Protein AF-0000000072251348 (afdb_homodimer)

Foldseek 3Di:
DPPPPPQAAQEPDDDDPPDDLVVSLVSLLVSCVVVPDDPVSSVVLVVQLVPDDPVSVRVSNVVRYDD/DPPPPPQAAQEPDDDDPPDDLVVRLVSLLVSCVVVPDDPVSSVVLVVQLPPDDPVSVRVSNVVRYDD

Structure (mmCIF, N/CA/C/O backbone):
data_AF-0000000072251348-model_v1
#
loop_
_entity.id
_entity.type
_entity.pdbx_description
1 polymer 'Uncharacterized protein'
#
loop_
_atom_site.group_PDB
_atom_site.id
_atom_site.type_symbol
_atom_site.label_atom_id
_atom_site.label_alt_id
_atom_site.label_comp_id
_atom_site.label_asym_id
_atom_site.label_entity_id
_atom_site.label_seq_id
_atom_site.pdbx_PDB_ins_code
_atom_site.Cartn_x
_atom_site.Cartn_y
_atom_site.Cartn_z
_atom_site.occupancy
_atom_site.B_iso_or_equiv
_atom_site.auth_seq_id
_atom_site.auth_comp_id
_atom_site.auth_asym_id
_atom_site.auth_atom_id
_atom_site.pdbx_PDB_model_num
ATOM 1 N N . MET A 1 1 ? -4.32 34.594 13.523 1 38.53 1 MET A N 1
ATOM 2 C CA . MET A 1 1 ? -4.609 33.312 14.172 1 38.53 1 MET A CA 1
ATOM 3 C C . MET A 1 1 ? -4.258 32.125 13.266 1 38.53 1 MET A C 1
ATOM 5 O O . MET A 1 1 ? -4.766 32.031 12.148 1 38.53 1 MET A O 1
ATOM 9 N N . GLU A 1 2 ? -2.959 31.672 13.117 1 44.22 2 GLU A N 1
ATOM 10 C CA . GLU A 1 2 ? -2.512 30.609 12.227 1 44.22 2 GLU A CA 1
ATOM 11 C C . GLU A 1 2 ? -3.404 29.375 12.344 1 44.22 2 GLU A C 1
ATOM 13 O O . GLU A 1 2 ? -3.68 28.906 13.445 1 44.22 2 GLU A O 1
ATOM 18 N N . ILE A 1 3 ? -4.441 29.344 11.734 1 45.47 3 ILE A N 1
ATOM 19 C CA . ILE A 1 3 ? -5.359 28.219 11.859 1 45.47 3 ILE A CA 1
ATOM 20 C C . ILE A 1 3 ? -4.566 26.922 11.992 1 45.47 3 ILE A C 1
ATOM 22 O O . ILE A 1 3 ? -3.756 26.594 11.117 1 45.47 3 ILE A O 1
ATOM 26 N N . THR A 1 4 ? -4.145 26.578 13.125 1 51.34 4 THR A N 1
ATOM 27 C CA . THR A 1 4 ? -3.447 25.328 13.406 1 51.34 4 THR A CA 1
ATOM 28 C C . THR A 1 4 ? -3.955 24.219 12.508 1 51.34 4 THR A C 1
ATOM 30 O O . THR A 1 4 ? -5.156 23.938 12.461 1 51.34 4 THR A O 1
ATOM 33 N N . LYS A 1 5 ? -3.688 24.438 11.211 1 55.19 5 LYS A N 1
ATOM 34 C CA . LYS A 1 5 ? -4.113 23.453 10.211 1 55.19 5 LYS A CA 1
ATOM 35 C C . LYS A 1 5 ? -4.105 22.047 10.781 1 55.19 5 LYS A C 1
ATOM 37 O O . LYS A 1 5 ? -3.102 21.594 11.344 1 55.19 5 LYS A O 1
ATOM 42 N N . PHE A 1 6 ? -5.195 21.688 11.461 1 65.69 6 PHE A N 1
ATOM 43 C CA . PHE A 1 6 ? -5.328 20.344 12.008 1 65.69 6 PHE A CA 1
ATOM 44 C C . PHE A 1 6 ? -4.852 19.297 11.008 1 65.69 6 PHE A C 1
ATOM 46 O O . PHE A 1 6 ? -5.324 19.266 9.867 1 65.69 6 PHE A O 1
ATOM 53 N N . GLU A 1 7 ? -3.699 18.891 11.281 1 80 7 GLU A N 1
ATOM 54 C CA . GLU A 1 7 ? -3.164 17.844 10.414 1 80 7 GLU A CA 1
ATOM 55 C C . GLU A 1 7 ? -4.066 16.609 10.422 1 80 7 GLU A C 1
ATOM 57 O O . GLU A 1 7 ? -4.52 16.172 11.477 1 80 7 GLU A O 1
ATOM 62 N N . LYS A 1 8 ? -4.617 16.359 9.32 1 91.5 8 LYS A N 1
ATOM 63 C CA . LYS A 1 8 ? -5.41 15.148 9.156 1 91.5 8 LYS A CA 1
ATOM 64 C C . LYS A 1 8 ? -4.633 13.914 9.609 1 91.5 8 LYS A C 1
ATOM 66 O O . LYS A 1 8 ? -3.443 13.789 9.32 1 91.5 8 LYS A O 1
ATOM 71 N N . LYS A 1 9 ? -5.324 13.133 10.508 1 96.06 9 LYS A N 1
ATOM 72 C CA . LYS A 1 9 ? -4.66 11.93 11.016 1 96.06 9 LYS A CA 1
ATOM 73 C C . LYS A 1 9 ? -5.449 10.672 10.648 1 96.06 9 LYS A C 1
ATOM 75 O O . LYS A 1 9 ? -6.68 10.695 10.617 1 96.06 9 LYS A O 1
ATOM 80 N N . LEU A 1 10 ? -4.719 9.719 10.375 1 96.75 10 LEU A N 1
ATOM 81 C CA . LEU A 1 10 ? -5.297 8.398 10.141 1 96.75 10 LEU A CA 1
ATOM 82 C C . LEU A 1 10 ? -5.684 7.738 11.461 1 96.75 10 LEU A C 1
ATOM 84 O O . LEU A 1 10 ? -4.875 7.68 12.391 1 96.75 10 LEU A O 1
ATOM 88 N N . ILE A 1 11 ? -6.855 7.188 11.461 1 96.19 11 ILE A N 1
ATOM 89 C CA . ILE A 1 11 ? -7.355 6.617 12.703 1 96.19 11 ILE A CA 1
ATOM 90 C C . ILE A 1 11 ? -7.145 5.105 12.703 1 96.19 11 ILE A C 1
ATOM 92 O O . ILE A 1 11 ? -7.387 4.441 11.695 1 96.19 11 ILE A O 1
ATOM 96 N N . ASN A 1 12 ? -6.738 4.539 13.852 1 95.44 12 ASN A N 1
ATOM 97 C CA . ASN A 1 12 ? -6.633 3.109 14.117 1 95.44 12 ASN A CA 1
ATOM 98 C C . ASN A 1 12 ? -5.746 2.414 13.086 1 95.44 12 ASN A C 1
ATOM 100 O O . ASN A 1 12 ? -6.117 1.377 12.539 1 95.44 12 ASN A O 1
ATOM 104 N N . HIS A 1 13 ? -4.613 3.051 12.859 1 96.25 13 HIS A N 1
ATOM 105 C CA . HIS A 1 13 ? -3.637 2.492 11.93 1 96.25 13 HIS A CA 1
ATOM 106 C C . HIS A 1 13 ? -2.273 2.336 12.594 1 96.25 13 HIS A C 1
ATOM 108 O O . HIS A 1 13 ? -1.465 3.266 12.586 1 96.25 13 HIS A O 1
ATOM 114 N N . PRO A 1 14 ? -1.944 1.174 13.055 1 94.62 14 PRO A N 1
ATOM 115 C CA . PRO A 1 14 ? -0.639 0.984 13.695 1 94.62 14 PRO A CA 1
ATOM 116 C C . PRO A 1 14 ? 0.515 1.01 12.695 1 94.62 14 PRO A C 1
ATOM 118 O O . PRO A 1 14 ? 0.375 0.521 11.57 1 94.62 14 PRO A O 1
ATOM 121 N N . VAL A 1 15 ? 1.557 1.567 13.125 1 96.81 15 VAL A N 1
ATOM 122 C CA . VAL A 1 15 ? 2.812 1.562 12.383 1 96.81 15 VAL A CA 1
ATOM 123 C C . VAL A 1 15 ? 3.852 0.728 13.125 1 96.81 15 VAL A C 1
ATOM 125 O O . VAL A 1 15 ? 4.371 1.15 14.164 1 96.81 15 VAL A O 1
ATOM 128 N N . HIS A 1 16 ? 4.16 -0.333 12.547 1 94.81 16 HIS A N 1
ATOM 129 C CA . HIS A 1 16 ? 5.059 -1.254 13.234 1 94.81 16 HIS A CA 1
ATOM 130 C C . HIS A 1 16 ? 6.496 -1.077 12.758 1 94.81 16 HIS A C 1
ATOM 132 O O . HIS A 1 16 ? 6.777 -1.184 11.562 1 94.81 16 HIS A O 1
ATOM 138 N N . PHE A 1 17 ? 7.352 -0.96 13.781 1 94.88 17 PHE A N 1
ATOM 139 C CA . PHE A 1 17 ? 8.781 -0.899 13.492 1 94.88 17 PHE A CA 1
ATOM 140 C C . PHE A 1 17 ? 9.281 -2.24 12.977 1 94.88 17 PHE A C 1
ATOM 142 O O . PHE A 1 17 ? 8.883 -3.295 13.469 1 94.88 17 PHE A O 1
ATOM 149 N N . GLY A 1 18 ? 10.203 -2.182 11.945 1 95.06 18 GLY A N 1
ATOM 150 C CA . GLY A 1 18 ? 10.797 -3.402 11.422 1 95.06 18 GLY A CA 1
ATOM 151 C C . GLY A 1 18 ? 10.094 -3.92 10.18 1 95.06 18 GLY A C 1
ATOM 152 O O . GLY A 1 18 ? 10.594 -4.836 9.516 1 95.06 18 GLY A O 1
ATOM 153 N N . GLU A 1 19 ? 8.953 -3.381 9.961 1 94.94 19 GLU A N 1
ATOM 154 C CA . GLU A 1 19 ? 8.227 -3.777 8.758 1 94.94 19 GLU A CA 1
ATOM 155 C C . GLU A 1 19 ? 8.867 -3.188 7.504 1 94.94 19 GLU A C 1
ATOM 157 O O . GLU A 1 19 ? 9.492 -2.127 7.559 1 94.94 19 GLU A O 1
ATOM 162 N N . ASN A 1 20 ? 8.695 -3.893 6.3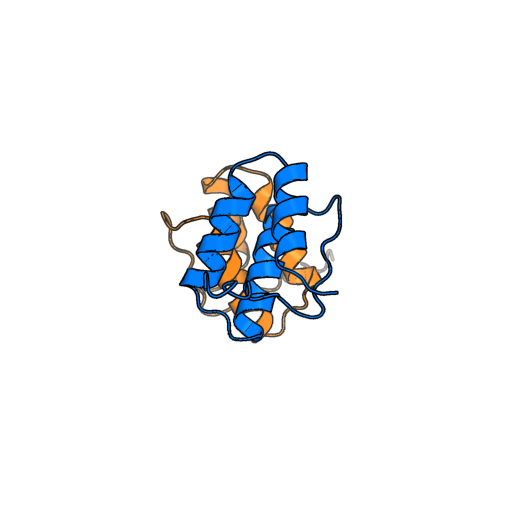79 1 95.19 20 ASN A N 1
ATOM 163 C CA . ASN A 1 20 ? 9.188 -3.428 5.086 1 95.19 20 ASN A CA 1
ATOM 164 C C . ASN A 1 20 ? 8.633 -2.049 4.738 1 95.19 20 ASN A C 1
ATOM 166 O O . ASN A 1 20 ? 7.43 -1.822 4.824 1 95.19 20 ASN A O 1
ATOM 170 N N . PRO A 1 21 ? 9.516 -1.138 4.305 1 95.75 21 PRO A N 1
ATOM 171 C CA . PRO A 1 21 ? 9.07 0.234 4.051 1 95.75 21 PRO A CA 1
ATOM 172 C C . PRO A 1 21 ? 7.93 0.304 3.037 1 95.75 21 PRO A C 1
ATOM 174 O O . PRO A 1 21 ? 6.984 1.072 3.221 1 95.75 21 PRO A O 1
ATOM 177 N N . LEU A 1 22 ? 7.992 -0.481 2.02 1 95.75 22 LEU A N 1
ATOM 178 C CA . LEU A 1 22 ? 6.961 -0.403 0.991 1 95.75 22 LEU A CA 1
ATOM 179 C C . LEU A 1 22 ? 5.641 -0.961 1.505 1 95.75 22 LEU A C 1
ATOM 181 O O . LEU A 1 22 ? 4.57 -0.497 1.105 1 95.75 22 LEU A O 1
ATOM 185 N N . VAL A 1 23 ? 5.758 -1.882 2.357 1 96.25 23 VAL A N 1
ATOM 186 C CA . VAL A 1 23 ? 4.551 -2.402 2.99 1 96.25 23 VAL A CA 1
ATOM 187 C C . VAL A 1 23 ? 3.945 -1.34 3.904 1 96.25 23 VAL A C 1
ATOM 189 O O . VAL A 1 23 ? 2.732 -1.112 3.883 1 96.25 23 VAL A O 1
ATOM 192 N N . LEU A 1 24 ? 4.789 -0.71 4.656 1 97.38 24 LEU A N 1
ATOM 193 C CA . LEU A 1 24 ? 4.324 0.37 5.52 1 97.38 24 LEU A CA 1
ATOM 194 C C . LEU A 1 24 ? 3.617 1.449 4.711 1 97.38 24 LEU A C 1
ATOM 196 O O . LEU A 1 24 ? 2.516 1.875 5.062 1 97.38 24 LEU A O 1
ATOM 200 N N . LEU A 1 25 ? 4.195 1.825 3.619 1 97.44 25 LEU A N 1
ATOM 201 C CA . LEU A 1 25 ? 3.67 2.916 2.805 1 97.44 25 LEU A CA 1
ATOM 202 C C . LEU A 1 25 ? 2.379 2.502 2.107 1 97.44 25 LEU A C 1
ATOM 204 O O . LEU A 1 25 ? 1.42 3.275 2.059 1 97.44 25 LEU A O 1
ATOM 208 N N . THR A 1 26 ? 2.342 1.332 1.65 1 97 26 THR A N 1
ATOM 209 C CA . THR A 1 26 ? 1.153 0.832 0.971 1 97 26 THR A CA 1
ATOM 210 C C . THR A 1 26 ? -0.013 0.7 1.946 1 97 26 THR A C 1
ATOM 212 O O . THR A 1 26 ? -1.137 1.104 1.638 1 97 26 THR A O 1
ATOM 215 N N . ASN A 1 27 ? 0.282 0.127 3.09 1 96.12 27 ASN 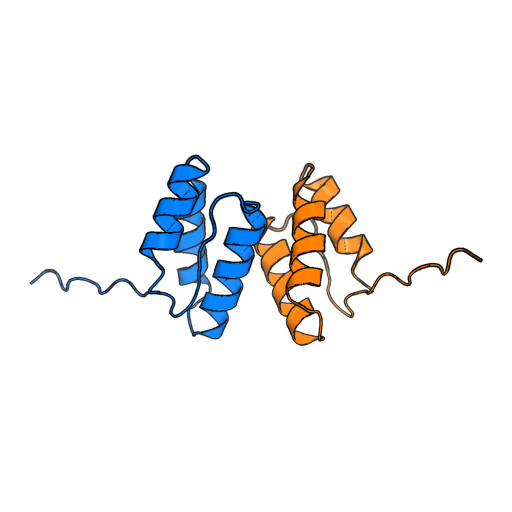A N 1
ATOM 216 C CA . ASN A 1 27 ? -0.773 -0.007 4.09 1 96.12 27 ASN A CA 1
ATOM 217 C C . ASN A 1 27 ? -1.303 1.354 4.531 1 96.12 27 ASN A C 1
ATOM 219 O O . ASN A 1 27 ? -2.512 1.534 4.684 1 96.12 27 ASN A O 1
ATOM 223 N N . PHE A 1 28 ? -0.394 2.268 4.719 1 97.5 28 PHE A N 1
ATOM 224 C CA . PHE A 1 28 ? -0.798 3.627 5.055 1 97.5 28 PHE A CA 1
ATOM 225 C C . PHE A 1 28 ? -1.705 4.203 3.977 1 97.5 28 PHE A C 1
ATOM 227 O O . PHE A 1 28 ? -2.777 4.734 4.277 1 97.5 28 PHE A O 1
ATOM 234 N N . SER A 1 29 ? -1.303 4.086 2.756 1 96.25 29 SER A N 1
ATOM 235 C CA . SER A 1 29 ? -2.043 4.621 1.617 1 96.25 29 SER A CA 1
ATOM 236 C C . SER A 1 29 ? -3.443 4.023 1.536 1 96.25 29 SER A C 1
ATOM 238 O O . SER A 1 29 ? -4.43 4.75 1.413 1 96.25 29 SER A O 1
ATOM 240 N N . ASN A 1 30 ? -3.535 2.734 1.649 1 94.81 30 ASN A N 1
ATOM 241 C CA . ASN A 1 30 ? -4.824 2.049 1.593 1 94.81 30 ASN A CA 1
ATOM 242 C C . ASN A 1 30 ? -5.758 2.521 2.701 1 94.81 30 ASN A C 1
ATOM 244 O O . ASN A 1 30 ? -6.926 2.826 2.447 1 94.81 30 ASN A O 1
ATOM 248 N N . SER A 1 31 ? -5.215 2.535 3.887 1 95.5 31 SER A N 1
ATOM 249 C CA . SER A 1 31 ? -6.016 2.951 5.031 1 95.5 31 SER A CA 1
ATOM 250 C C . SER A 1 31 ? -6.473 4.402 4.891 1 95.5 31 SER A C 1
ATOM 252 O O . SER A 1 31 ? -7.629 4.723 5.172 1 95.5 31 SER A O 1
ATOM 254 N N . ALA A 1 32 ? -5.562 5.246 4.438 1 96.56 32 ALA A N 1
ATOM 255 C CA . ALA A 1 32 ? -5.887 6.66 4.258 1 96.56 32 ALA A CA 1
ATOM 256 C C . ALA A 1 32 ? -6.98 6.844 3.209 1 96.56 32 ALA A C 1
ATOM 258 O O . ALA A 1 32 ? -7.949 7.574 3.436 1 96.56 32 ALA A O 1
ATOM 259 N N . LEU A 1 33 ? -6.859 6.105 2.143 1 93.12 33 LEU A N 1
ATOM 260 C CA . LEU A 1 33 ? -7.867 6.199 1.09 1 93.12 33 LEU A CA 1
ATOM 261 C C . LEU A 1 33 ? -9.219 5.695 1.583 1 93.12 33 LEU A C 1
ATOM 263 O O . LEU A 1 33 ? -10.25 6.301 1.301 1 93.12 33 LEU A O 1
ATOM 267 N N . LYS A 1 34 ? -9.188 4.707 2.326 1 93.38 34 LYS A N 1
ATOM 268 C CA . LYS A 1 34 ? -10.406 4.141 2.891 1 93.38 34 LYS A CA 1
ATOM 269 C C . LYS A 1 34 ? -11.078 5.121 3.852 1 93.38 34 LYS A C 1
ATOM 271 O O . LYS A 1 34 ? -12.297 5.125 3.998 1 93.38 34 LYS A O 1
ATOM 276 N N . GLN A 1 35 ? -10.32 5.902 4.465 1 96.31 35 GLN A N 1
ATOM 277 C CA . GLN A 1 35 ? -10.852 6.824 5.465 1 96.31 35 GLN A CA 1
ATOM 278 C C . GLN A 1 35 ? -11.125 8.195 4.859 1 96.31 35 GLN A C 1
ATOM 280 O O . GLN A 1 35 ? -11.305 9.18 5.586 1 96.31 35 GLN A O 1
ATOM 285 N N . GLY A 1 36 ? -10.938 8.312 3.551 1 95.44 36 GLY A N 1
ATOM 286 C CA . GLY A 1 36 ? -11.461 9.484 2.867 1 95.44 36 GLY A CA 1
ATOM 287 C C . GLY A 1 36 ? -10.375 10.492 2.504 1 95.44 36 GLY A C 1
ATOM 288 O O . GLY A 1 36 ? -10.68 11.594 2.041 1 95.44 36 GLY A O 1
ATOM 289 N N . TRP A 1 37 ? -9.133 10.133 2.684 1 95.56 37 TRP A N 1
ATOM 290 C CA . TRP A 1 37 ? -8.07 11.016 2.201 1 95.56 37 TRP A CA 1
ATOM 291 C C . TRP A 1 37 ? -8.055 11.062 0.678 1 95.56 37 TRP A C 1
ATOM 293 O O . TRP A 1 37 ? -8.375 10.07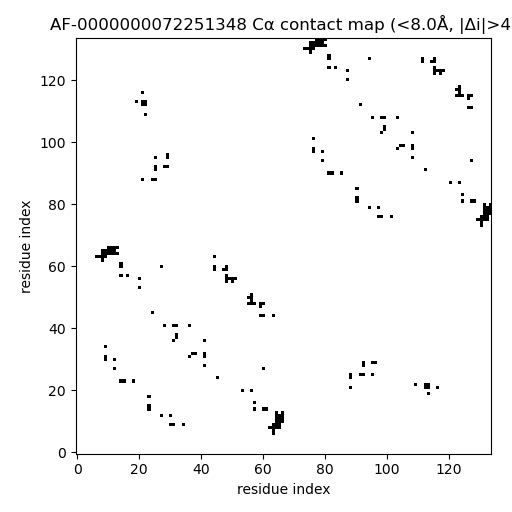8 0.013 1 95.56 37 TRP A O 1
ATOM 303 N N . THR A 1 38 ? -7.672 12.211 0.218 1 94.56 38 THR A N 1
ATOM 304 C CA . THR A 1 38 ? -7.469 12.305 -1.224 1 94.56 38 THR A CA 1
ATOM 305 C C . THR A 1 38 ? -6.113 11.727 -1.62 1 94.56 38 THR A C 1
ATOM 307 O O . THR A 1 38 ? -5.215 11.609 -0.785 1 94.56 38 THR A O 1
ATOM 310 N N . GLN A 1 39 ? -6.035 11.406 -2.887 1 92.75 39 GLN A N 1
ATOM 311 C CA . GLN A 1 39 ? -4.766 10.914 -3.412 1 92.75 39 GLN A CA 1
ATOM 312 C C . GLN A 1 39 ? -3.646 11.93 -3.18 1 92.75 39 GLN A C 1
ATOM 314 O O . GLN A 1 39 ? -2.521 11.547 -2.846 1 92.75 39 GLN A O 1
ATOM 319 N N . THR A 1 40 ? -3.9 13.156 -3.377 1 94.56 40 THR A N 1
ATOM 320 C CA . THR A 1 40 ? -2.906 14.203 -3.205 1 94.56 40 THR A CA 1
ATOM 321 C C . THR A 1 40 ? -2.424 14.266 -1.758 1 94.56 40 THR A C 1
ATOM 323 O O . THR A 1 40 ? -1.229 14.422 -1.503 1 94.56 40 THR A O 1
ATOM 326 N N . GLU A 1 41 ? -3.383 14.07 -0.849 1 95.44 41 GLU A N 1
ATOM 327 C CA . GLU A 1 41 ? -3.023 14.055 0.566 1 95.44 41 GLU A CA 1
ATOM 328 C C . GLU A 1 41 ? -2.105 12.883 0.888 1 95.44 41 GLU A C 1
ATOM 330 O O . GLU A 1 41 ? -1.084 13.047 1.558 1 95.44 41 GLU A O 1
ATOM 335 N N . VAL A 1 42 ? -2.461 11.773 0.416 1 96.25 42 VAL A N 1
ATOM 336 C CA . VAL A 1 42 ? -1.687 10.562 0.65 1 96.25 42 VAL A CA 1
ATOM 337 C C . VAL A 1 42 ? -0.285 10.719 0.067 1 96.25 42 VAL A C 1
ATOM 339 O O . VAL A 1 42 ? 0.71 10.453 0.744 1 96.25 42 VAL A O 1
ATOM 342 N N . GLU A 1 43 ? -0.189 11.211 -1.144 1 94.94 43 GLU A N 1
ATOM 343 C CA . GLU A 1 43 ? 1.094 11.367 -1.821 1 94.94 43 GLU A CA 1
ATOM 344 C C . GLU A 1 43 ? 1.989 12.359 -1.077 1 94.94 43 GLU A C 1
ATOM 346 O O . GLU A 1 43 ? 3.213 12.203 -1.061 1 94.94 43 GLU A O 1
ATOM 351 N N . SER A 1 44 ? 1.42 13.305 -0.519 1 95.75 44 SER A N 1
ATOM 352 C CA . SER A 1 44 ? 2.201 14.289 0.228 1 95.75 44 SER A CA 1
ATOM 353 C C . SER A 1 44 ? 2.879 13.656 1.437 1 95.75 44 SER A C 1
ATOM 355 O O . SER A 1 44 ? 4.059 13.906 1.696 1 95.75 44 SER A O 1
ATOM 357 N N . VAL A 1 45 ? 2.102 12.859 2.174 1 97 45 VAL A N 1
ATOM 358 C CA . VAL A 1 45 ? 2.672 12.195 3.344 1 97 45 VAL A CA 1
ATOM 359 C C . VAL A 1 45 ? 3.748 11.211 2.906 1 97 45 VAL A C 1
ATOM 361 O O . VAL A 1 45 ? 4.82 11.141 3.514 1 97 45 VAL A O 1
ATOM 364 N N . ILE A 1 46 ? 3.451 10.492 1.862 1 96.88 46 ILE A N 1
ATOM 365 C CA . ILE A 1 46 ? 4.383 9.492 1.355 1 96.88 46 ILE A CA 1
ATOM 366 C C . ILE A 1 46 ? 5.68 10.172 0.913 1 96.88 46 ILE A C 1
ATOM 368 O O . ILE A 1 46 ? 6.773 9.688 1.205 1 96.88 46 ILE A O 1
ATOM 372 N N . SER A 1 47 ? 5.57 11.234 0.243 1 96.19 47 SER A N 1
ATOM 373 C CA . SER A 1 47 ? 6.75 11.977 -0.194 1 96.19 47 SER A CA 1
ATOM 374 C C . SER A 1 47 ? 7.598 12.414 0.994 1 96.19 47 SER A C 1
ATOM 376 O O . SER A 1 47 ? 8.82 12.258 0.98 1 96.19 47 SER A O 1
ATOM 378 N N . LYS A 1 48 ? 7.031 12.922 1.974 1 96.31 48 LYS A N 1
ATOM 379 C CA . LYS A 1 48 ? 7.727 13.344 3.188 1 96.31 48 LYS A CA 1
ATOM 380 C C . LYS A 1 48 ? 8.398 12.156 3.877 1 96.31 48 LYS A C 1
ATOM 382 O O . LYS A 1 48 ? 9.555 12.242 4.289 1 96.31 48 LYS A O 1
ATOM 387 N N . ALA A 1 49 ? 7.648 11.062 3.998 1 97.38 49 ALA A N 1
ATOM 388 C CA . ALA A 1 49 ? 8.133 9.875 4.691 1 97.38 49 ALA A CA 1
ATOM 389 C C . ALA A 1 49 ? 9.32 9.258 3.957 1 97.38 49 ALA A C 1
ATOM 391 O O . ALA A 1 49 ? 10.148 8.57 4.566 1 97.38 49 ALA A O 1
ATOM 392 N N . SER A 1 50 ? 9.398 9.516 2.67 1 94.69 50 SER A N 1
ATOM 393 C CA . SER A 1 50 ? 10.391 8.859 1.828 1 94.69 50 SER A CA 1
ATOM 394 C C . SER A 1 50 ? 11.688 9.664 1.779 1 94.69 50 SER A C 1
ATOM 396 O O . SER A 1 50 ? 12.648 9.25 1.13 1 94.69 50 SER A O 1
ATOM 398 N N . GLN A 1 51 ? 11.875 10.82 2.359 1 94.38 51 GLN A N 1
ATOM 399 C CA . GLN A 1 51 ? 13.023 11.719 2.273 1 94.38 51 GLN A CA 1
ATOM 400 C C . GLN A 1 51 ? 14.117 11.297 3.252 1 94.38 51 GLN A C 1
ATOM 402 O O . GLN A 1 51 ? 15.25 11.773 3.16 1 94.38 51 GLN A O 1
ATOM 407 N N . GLY A 1 52 ? 13.992 10.375 4 1 94.38 52 GLY A N 1
ATOM 408 C CA . GLY A 1 52 ? 14.992 10.016 4.996 1 94.38 52 GLY A CA 1
ATOM 409 C C . GLY A 1 52 ? 15.195 8.516 5.125 1 94.38 52 GLY A C 1
ATOM 410 O O . GLY A 1 52 ? 15.031 7.777 4.152 1 94.38 52 GLY A O 1
ATOM 411 N N . ASP A 1 53 ? 15.82 8.211 6.289 1 96.5 53 ASP A N 1
ATOM 412 C CA . ASP A 1 53 ? 16.047 6.805 6.578 1 96.5 53 ASP A CA 1
ATOM 413 C C . ASP A 1 53 ? 14.812 6.156 7.188 1 96.5 53 ASP A C 1
ATOM 415 O O . ASP A 1 53 ? 13.75 6.77 7.246 1 96.5 53 ASP A O 1
ATOM 419 N N . TYR A 1 54 ? 14.984 4.887 7.531 1 96.69 54 TYR A N 1
ATOM 420 C CA . TYR A 1 54 ? 13.859 4.094 8.023 1 96.69 54 TYR A CA 1
ATOM 421 C C . TYR A 1 54 ? 13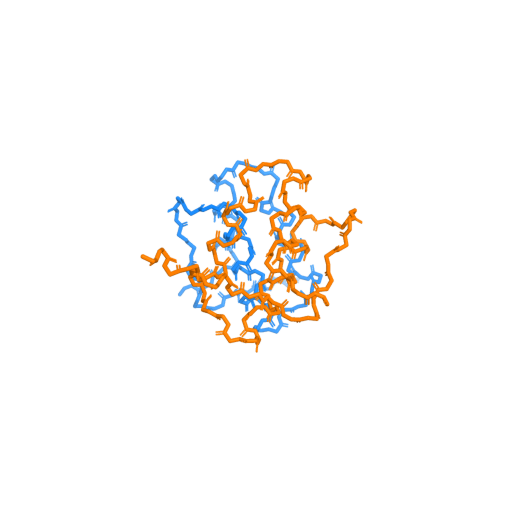.242 4.73 9.258 1 96.69 54 TYR A C 1
ATOM 423 O O . TYR A 1 54 ? 12.016 4.723 9.414 1 96.69 54 TYR A O 1
ATOM 431 N N . MET A 1 55 ? 14.125 5.301 10.141 1 97.06 55 MET A N 1
ATOM 432 C CA . MET A 1 55 ? 13.602 5.949 11.344 1 97.06 55 MET A CA 1
ATOM 433 C C . MET A 1 55 ? 12.781 7.188 10.984 1 97.06 55 MET A C 1
ATOM 435 O O . MET A 1 55 ? 11.742 7.445 11.594 1 97.06 55 MET A O 1
ATOM 439 N N . ALA A 1 56 ? 13.188 7.953 10.055 1 97.62 56 ALA A N 1
ATOM 440 C CA . ALA A 1 56 ? 12.438 9.109 9.578 1 97.62 56 ALA A CA 1
ATOM 441 C C . ALA A 1 56 ? 11.094 8.695 9 1 97.62 56 ALA A C 1
ATOM 443 O O . ALA A 1 56 ? 10.078 9.367 9.211 1 97.62 56 ALA A O 1
ATOM 444 N N . LEU A 1 57 ? 11.156 7.609 8.25 1 97.81 57 LEU A N 1
ATOM 445 C CA . LEU A 1 57 ? 9.93 7.043 7.711 1 97.81 57 LEU A CA 1
ATOM 446 C C . LEU A 1 57 ? 8.93 6.738 8.828 1 97.81 57 LEU A C 1
ATOM 448 O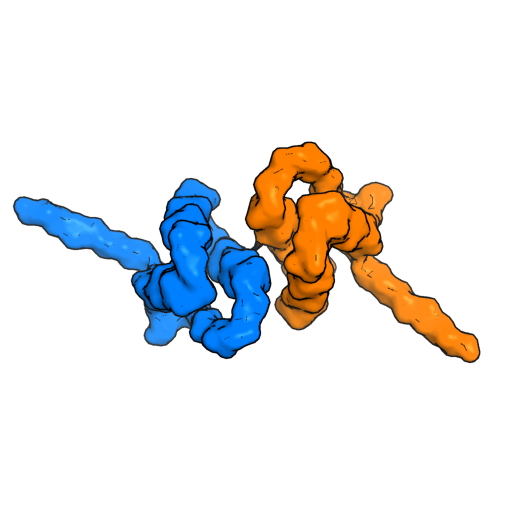 O . LEU A 1 57 ? 7.781 7.18 8.773 1 97.81 57 LEU A O 1
ATOM 452 N N . ILE A 1 58 ? 9.375 6.047 9.859 1 97.81 58 ILE A N 1
ATOM 453 C CA . ILE A 1 58 ? 8.539 5.652 10.984 1 97.81 58 ILE A CA 1
ATOM 454 C C . ILE A 1 58 ? 8 6.895 11.688 1 97.81 58 ILE A C 1
ATOM 456 O O . ILE A 1 58 ? 6.801 7.004 11.945 1 97.81 58 ILE A O 1
ATOM 460 N N . ARG A 1 59 ? 8.82 7.789 11.961 1 97.12 59 ARG A N 1
ATOM 461 C CA . ARG A 1 59 ? 8.422 9.008 12.664 1 97.12 59 ARG A CA 1
ATOM 462 C C . ARG A 1 59 ? 7.367 9.773 11.875 1 97.12 59 ARG A C 1
ATOM 464 O O . ARG A 1 59 ? 6.375 10.234 12.445 1 97.12 59 ARG A O 1
ATOM 471 N N . THR A 1 60 ? 7.586 9.906 10.594 1 97.44 60 THR A N 1
ATOM 472 C CA . THR A 1 60 ? 6.648 10.641 9.75 1 97.44 60 THR A CA 1
ATOM 473 C C . THR A 1 60 ? 5.285 9.953 9.734 1 97.44 60 THR A C 1
ATOM 475 O O . THR A 1 60 ? 4.258 10.594 9.969 1 97.44 60 THR A O 1
ATOM 478 N N . LEU A 1 61 ? 5.289 8.656 9.445 1 97.75 61 LEU A N 1
ATOM 479 C CA . LEU A 1 61 ? 4.012 7.953 9.383 1 97.75 61 LEU A CA 1
ATOM 480 C C . LEU A 1 61 ? 3.285 8.023 10.719 1 97.75 61 LEU A C 1
ATOM 482 O O . LEU A 1 61 ? 2.068 8.227 10.758 1 97.75 61 LEU A O 1
ATOM 486 N N . ARG A 1 62 ? 3.988 7.914 11.797 1 97 62 ARG A N 1
ATOM 487 C CA . ARG A 1 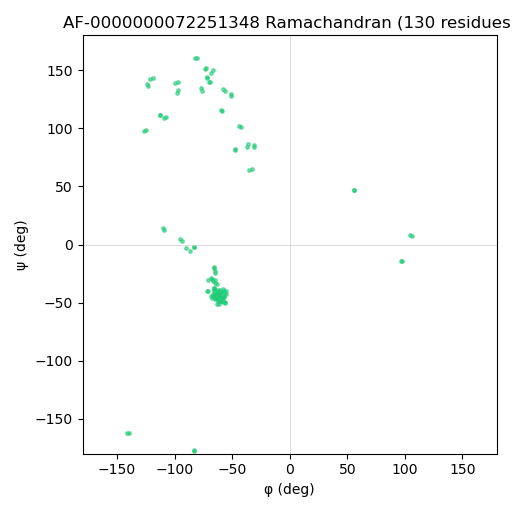62 ? 3.365 7.965 13.117 1 97 62 ARG A CA 1
ATOM 488 C C . ARG A 1 62 ? 2.82 9.359 13.406 1 97 62 ARG A C 1
ATOM 490 O O . ARG A 1 62 ? 1.807 9.508 14.094 1 97 62 ARG A O 1
ATOM 497 N N . ALA A 1 63 ? 3.426 10.359 12.844 1 96.31 63 ALA A N 1
ATOM 498 C CA . ALA A 1 63 ? 2.947 11.727 13.016 1 96.31 63 ALA A CA 1
ATOM 499 C C . ALA A 1 63 ? 1.583 11.914 12.359 1 96.31 63 ALA A C 1
ATOM 501 O O . ALA A 1 63 ? 0.828 12.82 12.734 1 96.31 63 ALA A O 1
ATOM 502 N N . TYR A 1 64 ? 1.26 11.023 11.445 1 97.38 64 TYR A N 1
ATOM 503 C CA . TYR A 1 64 ? 0.004 11.156 10.719 1 97.38 64 TYR A CA 1
ATOM 504 C C . TYR A 1 64 ? -0.984 10.07 11.125 1 97.38 64 TYR A C 1
ATOM 506 O O . TYR A 1 64 ? -1.959 9.812 10.414 1 97.38 64 TYR A O 1
ATOM 514 N N . THR A 1 65 ? -0.716 9.43 12.156 1 96.19 65 THR A N 1
ATOM 515 C CA . THR A 1 65 ? -1.628 8.398 12.633 1 96.19 65 THR A CA 1
ATOM 516 C C . THR A 1 65 ? -2.047 8.664 14.07 1 96.19 65 THR A C 1
ATOM 518 O O . THR A 1 65 ? -1.283 9.242 14.852 1 96.19 65 THR A O 1
ATOM 521 N N . PHE A 1 66 ? -3.322 8.438 14.289 1 85.69 66 PHE A N 1
ATOM 522 C CA . PHE A 1 66 ? -3.867 8.484 15.641 1 85.69 66 PHE A CA 1
ATOM 523 C C . PHE A 1 66 ? -4.238 7.086 16.125 1 85.69 66 PHE A C 1
ATOM 525 O O . PHE A 1 66 ? -5.066 6.41 15.508 1 85.69 66 PHE A O 1
ATOM 532 N N . LEU A 1 67 ? -3.492 6.605 17.016 1 76.62 67 LEU A N 1
ATOM 533 C CA . LEU A 1 67 ? -3.824 5.305 17.578 1 76.62 67 LEU A CA 1
ATOM 534 C C . LEU A 1 67 ? -4.836 5.441 18.703 1 76.62 67 LEU A C 1
ATOM 536 O O . LEU A 1 67 ? -4.848 6.449 19.422 1 76.62 67 LEU A O 1
ATOM 540 N N . MET B 1 1 ? 2.881 -35.406 -5.867 1 36.44 1 MET B N 1
ATOM 541 C CA . MET B 1 1 ? 2.178 -34.469 -6.746 1 36.44 1 MET B CA 1
ATOM 542 C C . MET B 1 1 ? 2.223 -33.062 -6.184 1 36.44 1 MET B C 1
ATOM 544 O O . MET B 1 1 ? 1.767 -32.812 -5.066 1 36.44 1 MET B O 1
ATOM 548 N N . GLU B 1 2 ? 3.359 -32.25 -6.262 1 43.94 2 GLU B N 1
ATOM 549 C CA . GLU B 1 2 ? 3.539 -30.922 -5.688 1 43.94 2 GLU B CA 1
ATOM 550 C C . GLU B 1 2 ? 2.344 -30.031 -5.992 1 43.94 2 GLU B C 1
ATOM 552 O O . GLU B 1 2 ? 1.909 -29.922 -7.141 1 43.94 2 GLU B O 1
ATOM 557 N N . ILE B 1 3 ? 1.353 -30.109 -5.316 1 44.59 3 ILE B N 1
ATOM 558 C CA . ILE B 1 3 ? 0.138 -29.359 -5.602 1 44.59 3 ILE B CA 1
ATOM 559 C C . ILE B 1 3 ? 0.504 -27.969 -6.137 1 44.59 3 ILE B C 1
ATOM 561 O O . ILE B 1 3 ? 1.215 -27.219 -5.473 1 44.59 3 ILE B O 1
ATOM 565 N N . THR B 1 4 ? 0.721 -27.828 -7.387 1 51.25 4 THR B N 1
ATOM 566 C CA . THR B 1 4 ? 1.01 -26.562 -8.062 1 51.25 4 THR B CA 1
ATOM 567 C C . THR B 1 4 ? 0.233 -25.422 -7.418 1 51.25 4 THR B C 1
ATOM 569 O O . THR B 1 4 ? -0.996 -25.469 -7.34 1 51.25 4 THR B O 1
ATOM 572 N N . LYS B 1 5 ? 0.583 -25.203 -6.168 1 55.09 5 LYS B N 1
ATOM 573 C CA . LYS B 1 5 ? -0.074 -24.125 -5.422 1 55.09 5 LYS B CA 1
ATOM 574 C C . LYS B 1 5 ? -0.468 -22.984 -6.344 1 55.09 5 LYS B C 1
ATOM 576 O O . LYS B 1 5 ? 0.364 -22.469 -7.094 1 55.09 5 LYS B O 1
ATOM 581 N N . PHE B 1 6 ? -1.66 -23.109 -6.953 1 65.62 6 PHE B N 1
ATOM 582 C CA . PHE B 1 6 ? -2.174 -22.062 -7.84 1 65.62 6 PHE B CA 1
ATOM 583 C C . PHE B 1 6 ? -1.97 -20.688 -7.23 1 65.62 6 PHE B C 1
ATOM 585 O O . PHE B 1 6 ? -2.406 -20.422 -6.105 1 65.62 6 PHE B O 1
ATOM 592 N N . GLU B 1 7 ? -1.004 -20.078 -7.723 1 79.69 7 GLU B N 1
ATOM 593 C CA . GLU B 1 7 ? -0.759 -18.719 -7.27 1 79.69 7 GLU B CA 1
ATOM 594 C C . GLU B 1 7 ? -1.96 -17.828 -7.551 1 79.69 7 GLU B C 1
ATOM 596 O O . GLU B 1 7 ? -2.533 -17.875 -8.641 1 79.69 7 GLU B O 1
ATOM 601 N N . LYS B 1 8 ? -2.543 -17.359 -6.559 1 92.06 8 LYS B N 1
ATOM 602 C CA . LYS B 1 8 ? -3.623 -16.391 -6.68 1 92.06 8 LYS B CA 1
ATOM 603 C C . LYS B 1 8 ? -3.211 -15.219 -7.57 1 92.06 8 LYS B C 1
ATOM 605 O O . LYS B 1 8 ? -2.092 -14.719 -7.461 1 92.06 8 LYS B O 1
ATOM 610 N N . LYS B 1 9 ? -4.141 -14.93 -8.57 1 96.12 9 LYS B N 1
ATOM 611 C CA . LYS B 1 9 ? -3.824 -13.836 -9.484 1 96.12 9 LYS B CA 1
ATOM 612 C C . LYS B 1 9 ? -4.902 -12.758 -9.445 1 96.12 9 LYS B C 1
ATOM 614 O O . LYS B 1 9 ? -6.09 -13.062 -9.297 1 96.12 9 LYS B O 1
ATOM 619 N N . LEU B 1 10 ? -4.434 -11.641 -9.531 1 96.94 10 LEU B N 1
ATOM 620 C CA . LEU B 1 10 ? -5.324 -10.5 -9.664 1 96.94 10 LEU B CA 1
ATOM 621 C C . LEU B 1 10 ? -5.879 -10.398 -11.086 1 96.94 10 LEU B C 1
ATOM 623 O O . LEU B 1 10 ? -5.121 -10.445 -12.055 1 96.94 10 LEU B O 1
ATOM 627 N N . ILE B 1 11 ? -7.156 -10.219 -11.148 1 96.31 11 ILE B N 1
ATOM 628 C CA . ILE B 1 11 ? -7.801 -10.227 -12.453 1 96.31 11 ILE B CA 1
ATOM 629 C C . ILE B 1 11 ? -7.98 -8.797 -12.953 1 96.31 11 ILE B C 1
ATOM 631 O O . ILE B 1 11 ? -8.367 -7.91 -12.188 1 96.31 11 ILE B O 1
ATOM 635 N N . ASN B 1 12 ? -7.758 -8.562 -14.234 1 95.94 12 ASN B N 1
ATOM 636 C CA . ASN B 1 12 ? -8.023 -7.312 -14.938 1 95.94 12 ASN B CA 1
ATOM 637 C C . ASN B 1 12 ? -7.324 -6.129 -14.273 1 95.94 12 ASN B C 1
ATOM 639 O O . ASN B 1 12 ? -7.938 -5.086 -14.047 1 95.94 12 ASN B O 1
ATOM 643 N N . HIS B 1 13 ? -6.082 -6.348 -13.977 1 96.69 13 HIS B N 1
ATOM 644 C CA . HIS B 1 13 ? -5.266 -5.305 -13.367 1 96.69 13 HIS B CA 1
ATOM 645 C C . HIS B 1 13 ? -3.982 -5.078 -14.156 1 96.69 13 HIS B 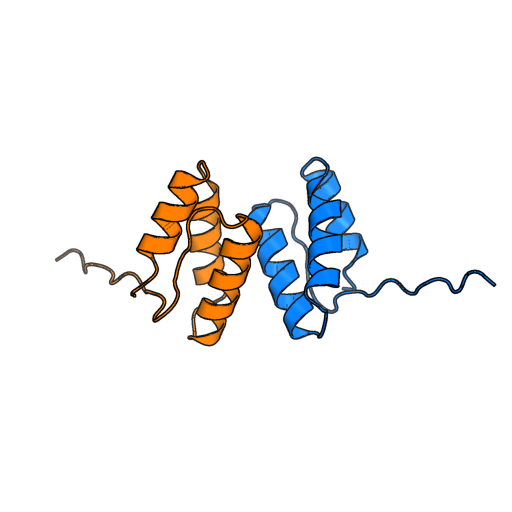C 1
ATOM 647 O O . HIS B 1 13 ? -2.971 -5.738 -13.906 1 96.69 13 HIS B O 1
ATOM 653 N N . PRO B 1 14 ? -3.949 -4.109 -14.992 1 95.25 14 PRO B N 1
ATOM 654 C CA . PRO B 1 14 ? -2.734 -3.869 -15.773 1 95.25 14 PRO B CA 1
ATOM 655 C C . PRO B 1 14 ? -1.596 -3.293 -14.93 1 95.25 14 PRO B C 1
ATOM 657 O O . PRO B 1 14 ? -1.838 -2.492 -14.023 1 95.25 14 PRO B O 1
ATOM 660 N N . VAL B 1 15 ? -0.453 -3.707 -15.266 1 97 15 VAL B N 1
ATOM 661 C CA . VAL B 1 15 ? 0.772 -3.168 -14.688 1 97 15 VAL B CA 1
ATOM 662 C C . VAL B 1 15 ? 1.562 -2.416 -15.758 1 97 15 VAL B C 1
ATOM 664 O O . VAL B 1 15 ? 2.158 -3.031 -16.641 1 97 15 VAL B O 1
ATOM 667 N N . HIS B 1 16 ? 1.599 -1.173 -15.57 1 95.81 16 HIS B N 1
ATOM 668 C CA . HIS B 1 16 ? 2.238 -0.354 -16.594 1 95.81 16 HIS B CA 1
ATOM 669 C C . HIS B 1 16 ? 3.684 -0.041 -16.219 1 95.81 16 HIS B C 1
ATOM 671 O O . HIS B 1 16 ? 3.951 0.516 -15.156 1 95.81 16 HIS B O 1
ATOM 677 N N . PHE B 1 17 ? 4.52 -0.26 -17.25 1 95.12 17 PHE B N 1
ATOM 678 C CA . PHE B 1 17 ? 5.922 0.106 -17.109 1 95.12 17 PHE B CA 1
ATOM 679 C C . PHE B 1 17 ? 6.086 1.62 -17.078 1 95.12 17 PHE B C 1
ATOM 681 O O . PHE B 1 17 ? 5.426 2.332 -17.844 1 95.12 17 PHE B O 1
ATOM 688 N N . GLY B 1 18 ? 6.984 2.107 -16.203 1 96 18 GLY B N 1
ATOM 689 C CA . GLY B 1 18 ? 7.262 3.533 -16.156 1 96 18 GLY B CA 1
ATOM 690 C C . GLY B 1 18 ? 6.488 4.258 -15.062 1 96 18 GLY B C 1
ATOM 691 O O . GLY B 1 18 ? 6.762 5.422 -14.766 1 96 18 GLY B O 1
ATOM 692 N N . GLU B 1 19 ? 5.531 3.6 -14.547 1 95.12 19 GLU B N 1
ATOM 693 C CA . GLU B 1 19 ? 4.762 4.188 -13.453 1 95.12 19 GLU B CA 1
ATOM 694 C C . GLU B 1 19 ? 5.559 4.188 -12.148 1 95.12 19 GLU B C 1
ATOM 696 O O . GLU B 1 19 ? 6.418 3.33 -11.945 1 95.12 19 GLU B O 1
ATOM 701 N N . ASN B 1 20 ? 5.293 5.117 -11.305 1 93.44 20 ASN B N 1
ATOM 702 C CA . ASN B 1 20 ? 5.934 5.211 -9.992 1 93.44 20 ASN B CA 1
ATOM 703 C C . ASN B 1 20 ? 5.715 3.943 -9.172 1 93.44 20 ASN B C 1
ATOM 705 O O . ASN B 1 20 ? 4.586 3.453 -9.062 1 93.44 20 ASN B O 1
ATOM 709 N N . PRO B 1 21 ? 6.75 3.438 -8.562 1 94.38 21 PRO B N 1
ATOM 710 C CA . PRO B 1 21 ? 6.637 2.176 -7.828 1 94.38 21 PRO B CA 1
ATOM 711 C C . PRO B 1 21 ? 5.539 2.209 -6.762 1 94.38 21 PRO B C 1
ATOM 713 O O . PRO B 1 21 ? 4.785 1.243 -6.617 1 94.38 21 PRO B O 1
ATOM 716 N N . LEU B 1 22 ? 5.461 3.275 -6.047 1 92.69 22 LEU B N 1
ATOM 717 C CA . LEU B 1 22 ? 4.469 3.35 -4.98 1 92.69 22 LEU B CA 1
ATOM 718 C C . LEU B 1 22 ? 3.055 3.344 -5.551 1 92.69 22 LEU B C 1
ATOM 720 O O . LEU B 1 22 ? 2.141 2.779 -4.945 1 92.69 22 LEU B O 1
ATOM 724 N N . VAL B 1 23 ? 2.941 4.004 -6.652 1 93.06 23 VAL B N 1
ATOM 725 C CA . VAL B 1 23 ? 1.641 4.012 -7.312 1 93.06 23 VAL B CA 1
ATOM 726 C C . VAL B 1 23 ? 1.29 2.605 -7.785 1 93.06 23 VAL B C 1
ATOM 728 O O . VAL B 1 23 ? 0.163 2.141 -7.594 1 93.06 23 VAL B O 1
ATOM 731 N N . LEU B 1 24 ? 2.207 1.949 -8.336 1 96.75 24 LEU B N 1
ATOM 732 C CA . LEU B 1 24 ? 2.01 0.569 -8.766 1 96.75 24 LEU B CA 1
ATOM 733 C C . LEU B 1 24 ? 1.588 -0.309 -7.594 1 96.75 24 LEU B C 1
ATOM 735 O O . LEU B 1 24 ? 0.615 -1.06 -7.691 1 96.75 24 LEU B O 1
ATOM 739 N N . LEU B 1 25 ? 2.244 -0.16 -6.5 1 97.06 25 LEU B N 1
ATOM 740 C CA . LEU B 1 25 ? 2.018 -1.015 -5.34 1 97.06 25 LEU B CA 1
ATOM 741 C C . LEU B 1 25 ? 0.68 -0.695 -4.684 1 97.06 25 LEU B C 1
ATOM 743 O O . LEU B 1 25 ? -0.055 -1.603 -4.289 1 97.06 25 LEU B O 1
ATOM 747 N N . THR B 1 26 ? 0.346 0.539 -4.594 1 95.69 26 THR B N 1
ATOM 748 C CA . THR B 1 26 ? -0.919 0.946 -3.992 1 95.69 26 THR B CA 1
ATOM 749 C C . THR B 1 26 ? -2.098 0.487 -4.844 1 95.69 26 THR B C 1
ATOM 751 O O . THR B 1 26 ? -3.092 -0.02 -4.32 1 95.69 26 THR B O 1
ATOM 754 N N . ASN B 1 27 ? -1.951 0.686 -6.102 1 94.94 27 ASN B N 1
ATOM 755 C CA . ASN B 1 27 ? -3.014 0.229 -6.992 1 94.94 27 ASN B CA 1
ATOM 756 C C . ASN B 1 27 ? -3.195 -1.284 -6.914 1 94.94 27 ASN B C 1
ATOM 758 O O . ASN B 1 27 ? -4.324 -1.776 -6.859 1 94.94 27 ASN B O 1
ATOM 762 N N . PHE B 1 28 ? -2.07 -1.969 -6.957 1 97.62 28 PHE B N 1
ATOM 763 C CA . PHE B 1 28 ? -2.121 -3.42 -6.824 1 97.62 28 PHE B CA 1
ATOM 764 C C . PHE B 1 28 ? -2.822 -3.818 -5.531 1 97.62 28 PHE B C 1
ATOM 766 O O . PHE B 1 28 ? -3.74 -4.641 -5.543 1 97.62 28 PHE B O 1
ATOM 773 N N . SER B 1 29 ? -2.426 -3.24 -4.434 1 97.31 29 SER B N 1
ATOM 774 C CA . SER B 1 29 ? -2.955 -3.549 -3.111 1 97.31 29 SER B CA 1
ATOM 775 C C . SER B 1 29 ? -4.457 -3.285 -3.041 1 97.31 29 SER B C 1
ATOM 777 O O . SER B 1 29 ? -5.219 -4.141 -2.586 1 97.31 29 SER B O 1
ATOM 779 N N . ASN B 1 30 ? -4.855 -2.184 -3.52 1 94.44 30 ASN B N 1
ATOM 780 C CA . ASN B 1 30 ? -6.27 -1.822 -3.512 1 94.44 30 ASN B CA 1
ATOM 781 C C . ASN B 1 30 ? -7.102 -2.801 -4.336 1 94.44 30 ASN B C 1
ATOM 783 O O . ASN B 1 30 ? -8.156 -3.254 -3.885 1 94.44 30 ASN B O 1
ATOM 787 N N . SER B 1 31 ? -6.617 -3.043 -5.5 1 96.12 31 SER B N 1
ATOM 788 C CA . SER B 1 31 ? -7.324 -3.969 -6.379 1 96.12 31 SER B CA 1
ATOM 789 C C . SER B 1 31 ? -7.398 -5.363 -5.766 1 96.12 31 SER B C 1
ATOM 791 O O . SER B 1 31 ? -8.445 -6.012 -5.805 1 96.12 31 SER B O 1
ATOM 793 N N . ALA B 1 32 ? -6.285 -5.816 -5.211 1 97.44 32 ALA B N 1
ATOM 794 C CA . ALA B 1 32 ? -6.227 -7.137 -4.59 1 97.44 32 ALA B CA 1
ATOM 795 C C . ALA B 1 32 ? -7.195 -7.23 -3.414 1 97.44 32 ALA B C 1
ATOM 797 O O . ALA B 1 32 ? -7.949 -8.195 -3.301 1 97.44 32 ALA B O 1
ATOM 798 N N . LEU B 1 33 ? -7.234 -6.184 -2.617 1 94.69 33 LEU B N 1
ATOM 799 C CA . LEU B 1 33 ? -8.148 -6.172 -1.479 1 94.69 33 LEU B CA 1
ATOM 800 C C . LEU B 1 33 ? -9.594 -6.176 -1.947 1 94.69 33 LEU B C 1
ATOM 802 O O . LEU B 1 33 ? -10.43 -6.887 -1.386 1 94.69 33 LEU B O 1
ATOM 806 N N . LYS B 1 34 ? -9.844 -5.5 -2.975 1 94.81 34 LYS B N 1
ATOM 807 C CA . LYS B 1 34 ? -11.188 -5.445 -3.543 1 94.81 34 LYS B CA 1
ATOM 808 C C . LYS B 1 34 ? -11.609 -6.805 -4.098 1 94.81 34 LYS B C 1
ATOM 810 O O . LYS B 1 34 ? -12.789 -7.145 -4.098 1 94.81 34 LYS B O 1
ATOM 815 N N . GLN B 1 35 ? -10.719 -7.52 -4.543 1 96.81 35 GLN B N 1
ATOM 816 C CA . GLN B 1 35 ? -11.023 -8.812 -5.156 1 96.81 35 GLN B CA 1
ATOM 817 C C . GLN B 1 35 ? -10.93 -9.938 -4.137 1 96.81 35 GLN B C 1
ATOM 819 O O . GLN B 1 35 ? -10.875 -11.117 -4.512 1 96.81 35 GLN B O 1
ATOM 824 N N . GLY B 1 36 ? -10.672 -9.609 -2.883 1 95.81 36 GLY B N 1
ATOM 825 C CA . GLY B 1 36 ? -10.859 -10.594 -1.826 1 95.81 36 GLY B CA 1
ATOM 826 C C . GLY B 1 36 ? -9.555 -11.141 -1.282 1 95.81 36 GLY B C 1
ATOM 827 O O . GLY B 1 36 ? -9.555 -12.078 -0.479 1 95.81 36 GLY B O 1
ATOM 828 N N . TRP B 1 37 ? -8.438 -10.586 -1.701 1 96.69 37 TRP B N 1
ATOM 829 C CA . TRP B 1 37 ? -7.18 -10.984 -1.08 1 96.69 37 TRP B CA 1
ATOM 830 C C . TRP B 1 37 ? -7.121 -10.531 0.376 1 96.69 37 TRP B C 1
ATOM 832 O O . TRP B 1 37 ? -7.68 -9.492 0.731 1 96.69 37 TRP B O 1
ATOM 842 N N . THR B 1 38 ? -6.406 -11.305 1.168 1 95.38 38 THR B N 1
ATOM 843 C CA . THR B 1 38 ? -6.156 -10.875 2.539 1 95.38 38 THR B CA 1
ATOM 844 C C . THR B 1 38 ? -4.992 -9.891 2.59 1 95.38 38 THR B C 1
ATOM 846 O O . THR B 1 38 ? -4.168 -9.844 1.675 1 95.38 38 THR B O 1
ATOM 849 N N . GLN B 1 39 ? -4.969 -9.18 3.674 1 93.88 39 GLN B N 1
ATOM 850 C CA . GLN B 1 39 ? -3.857 -8.258 3.887 1 93.88 39 GLN B CA 1
ATOM 851 C C . GLN B 1 39 ? -2.521 -9 3.855 1 93.88 39 GLN B C 1
ATOM 853 O O . GLN B 1 39 ? -1.545 -8.5 3.289 1 93.88 39 GLN B O 1
ATOM 858 N N . THR B 1 40 ? -2.43 -10.094 4.473 1 95.19 40 THR B N 1
ATOM 859 C CA . THR B 1 40 ? -1.2 -10.883 4.531 1 95.19 40 THR B CA 1
ATOM 860 C C . THR B 1 40 ? -0.747 -11.281 3.133 1 95.19 40 THR B C 1
ATOM 862 O O . THR B 1 40 ? 0.445 -11.227 2.82 1 95.19 40 THR B O 1
ATOM 865 N N . GLU B 1 41 ? -1.721 -11.656 2.289 1 96.31 41 GLU B N 1
ATOM 866 C CA . GLU B 1 41 ? -1.401 -12.008 0.91 1 96.31 41 GLU B CA 1
ATOM 867 C C . GLU B 1 41 ? -0.82 -10.82 0.153 1 96.31 41 GLU B C 1
ATOM 869 O O . GLU B 1 41 ? 0.199 -10.945 -0.529 1 96.31 41 GLU B O 1
ATOM 874 N N . VAL B 1 42 ? -1.446 -9.734 0.319 1 97.38 42 VAL B N 1
ATOM 875 C CA . VAL B 1 42 ? -1.019 -8.516 -0.362 1 97.38 42 VAL B CA 1
ATOM 876 C C . VAL B 1 42 ? 0.382 -8.125 0.105 1 97.38 42 VAL B C 1
ATOM 878 O O . VAL B 1 42 ? 1.266 -7.863 -0.715 1 97.38 42 VAL B O 1
ATOM 881 N N . GLU B 1 43 ? 0.637 -8.164 1.394 1 96.5 43 GLU B N 1
ATOM 882 C CA . GLU B 1 43 ? 1.924 -7.766 1.955 1 96.5 43 GLU B CA 1
ATOM 883 C C . GLU B 1 43 ? 3.039 -8.703 1.502 1 96.5 43 GLU B C 1
ATOM 885 O O . GLU B 1 43 ? 4.18 -8.273 1.314 1 96.5 43 GLU B O 1
ATOM 890 N N . SER B 1 44 ? 2.715 -9.914 1.321 1 96.5 44 SER B N 1
ATOM 891 C CA . SER B 1 44 ? 3.707 -10.867 0.84 1 96.5 44 SER B CA 1
ATOM 892 C C . SER B 1 44 ? 4.18 -10.516 -0.566 1 96.5 44 SER B C 1
ATOM 894 O O . SER B 1 44 ? 5.375 -10.578 -0.858 1 96.5 44 SER B O 1
ATOM 896 N N . VAL B 1 45 ? 3.205 -10.172 -1.386 1 97.62 45 VAL B N 1
ATOM 897 C CA . VAL B 1 45 ? 3.57 -9.812 -2.752 1 97.62 45 VAL B CA 1
ATOM 898 C C . VAL B 1 45 ? 4.387 -8.523 -2.748 1 97.62 45 VAL B C 1
ATOM 900 O O . VAL B 1 45 ? 5.395 -8.414 -3.451 1 97.62 45 VAL B O 1
ATOM 903 N N . ILE B 1 46 ? 3.975 -7.582 -1.969 1 97.56 46 ILE B N 1
ATOM 904 C CA . ILE B 1 46 ? 4.668 -6.301 -1.902 1 97.56 46 ILE B CA 1
ATOM 905 C C . ILE B 1 46 ? 6.086 -6.504 -1.385 1 97.56 46 ILE B C 1
ATOM 907 O O . ILE B 1 46 ? 7.039 -5.926 -1.916 1 97.56 46 ILE B O 1
ATOM 911 N N . SER B 1 47 ? 6.23 -7.305 -0.417 1 96.56 47 SER B N 1
ATOM 912 C CA . SER B 1 47 ? 7.559 -7.602 0.112 1 96.56 47 SER B CA 1
ATOM 913 C C . SER B 1 47 ? 8.445 -8.234 -0.95 1 96.56 47 SER B C 1
ATOM 915 O O . SER B 1 47 ? 9.609 -7.859 -1.103 1 96.56 47 SER B O 1
ATOM 917 N N . LYS B 1 48 ? 7.945 -9.148 -1.662 1 96.38 48 LYS B N 1
ATOM 918 C CA . LYS B 1 48 ? 8.688 -9.789 -2.746 1 96.38 48 LYS B CA 1
ATOM 919 C C . LYS B 1 48 ? 9.062 -8.781 -3.828 1 96.38 48 LYS B C 1
ATOM 921 O O . LYS B 1 48 ? 10.195 -8.758 -4.301 1 96.38 48 LYS B O 1
ATOM 926 N N . ALA B 1 49 ? 8.078 -7.98 -4.172 1 97.44 49 ALA B N 1
ATOM 927 C CA . ALA B 1 49 ? 8.281 -7.004 -5.238 1 97.44 49 ALA B CA 1
ATOM 928 C C . ALA B 1 49 ? 9.328 -5.965 -4.848 1 97.44 49 ALA B C 1
ATOM 930 O O . ALA B 1 49 ? 9.945 -5.344 -5.711 1 97.44 49 ALA B O 1
ATOM 931 N N . SER B 1 50 ? 9.531 -5.793 -3.564 1 94.12 50 SER B N 1
ATOM 932 C CA . SER B 1 50 ? 10.398 -4.738 -3.051 1 94.12 50 SER B CA 1
ATOM 933 C C . SER B 1 50 ? 11.852 -5.195 -2.98 1 94.12 50 SER B C 1
ATOM 935 O O . SER B 1 50 ? 12.734 -4.414 -2.623 1 94.12 50 SER B O 1
ATOM 937 N N . GLN B 1 51 ? 12.211 -6.41 -3.24 1 94.38 51 GLN B N 1
ATOM 938 C CA . GLN B 1 51 ? 13.531 -6.988 -3.035 1 94.38 51 GLN B CA 1
ATOM 939 C C . GLN B 1 51 ? 14.461 -6.664 -4.203 1 94.38 51 GLN B C 1
ATOM 941 O O . GLN B 1 51 ? 15.672 -6.906 -4.133 1 94.38 51 GLN B O 1
ATOM 946 N N . GLY B 1 52 ? 14.07 -6.035 -5.18 1 94.12 52 GLY B N 1
ATOM 947 C CA . GLY B 1 52 ? 14.914 -5.781 -6.336 1 94.12 52 GLY B CA 1
ATOM 948 C C . GLY B 1 52 ? 14.727 -4.391 -6.918 1 94.12 52 GLY B C 1
ATOM 949 O O . GLY B 1 52 ? 14.406 -3.449 -6.191 1 94.12 52 GLY B O 1
ATOM 950 N N . ASP B 1 53 ? 15.195 -4.289 -8.172 1 96.19 53 ASP B N 1
ATOM 951 C CA . ASP B 1 53 ? 15.055 -3.025 -8.883 1 96.19 53 ASP B CA 1
ATOM 952 C C . ASP B 1 53 ? 13.672 -2.91 -9.523 1 96.19 53 ASP B C 1
ATOM 954 O O . ASP B 1 53 ? 12.797 -3.74 -9.273 1 96.19 53 ASP B O 1
ATOM 958 N N . TYR B 1 54 ? 13.492 -1.801 -10.227 1 96.69 54 TYR B N 1
ATOM 959 C CA . TYR B 1 54 ? 12.203 -1.482 -10.82 1 96.69 54 TYR B CA 1
ATOM 960 C C . TYR B 1 54 ? 11.719 -2.613 -11.719 1 96.69 54 TYR B C 1
ATOM 962 O O . TYR B 1 54 ? 10.531 -2.941 -11.742 1 96.69 54 TYR B O 1
ATOM 970 N N . MET B 1 55 ? 12.703 -3.209 -12.484 1 97.12 55 MET B N 1
ATOM 971 C CA . MET B 1 55 ? 12.328 -4.309 -13.367 1 97.12 55 MET B CA 1
ATOM 972 C C . MET B 1 55 ? 11.852 -5.516 -12.57 1 97.12 55 MET B C 1
ATOM 974 O O . MET B 1 55 ? 10.891 -6.184 -12.953 1 97.12 55 MET B O 1
ATOM 978 N N . ALA B 1 56 ? 12.453 -5.84 -11.469 1 97.38 56 ALA B N 1
ATOM 979 C CA . ALA B 1 56 ? 12.031 -6.922 -10.586 1 97.38 56 ALA B CA 1
ATOM 980 C C . ALA B 1 56 ? 10.633 -6.664 -10.031 1 97.38 56 ALA B C 1
ATOM 982 O O . ALA B 1 56 ? 9.82 -7.586 -9.922 1 97.38 56 ALA B O 1
ATOM 983 N N . LEU B 1 57 ? 10.445 -5.402 -9.695 1 97.75 57 LEU B N 1
ATOM 984 C CA . LEU B 1 57 ? 9.125 -4.996 -9.227 1 97.75 57 LEU B CA 1
ATOM 985 C C . LEU B 1 57 ? 8.062 -5.289 -10.273 1 97.75 57 LEU B C 1
ATOM 987 O O . LEU B 1 57 ? 7.051 -5.934 -9.977 1 97.75 57 LEU B O 1
ATOM 991 N N . ILE B 1 58 ? 8.305 -4.867 -11.508 1 97.81 58 ILE B N 1
ATOM 992 C CA . ILE B 1 58 ? 7.375 -5.055 -12.609 1 97.81 58 ILE B CA 1
ATOM 993 C C . ILE B 1 58 ? 7.145 -6.547 -12.844 1 97.81 58 ILE B C 1
ATOM 995 O O . ILE B 1 58 ? 6.004 -7 -12.93 1 97.81 58 ILE B O 1
ATOM 999 N N . ARG B 1 59 ? 8.141 -7.27 -12.914 1 97.19 59 ARG B N 1
ATOM 1000 C CA . ARG B 1 59 ? 8.047 -8.703 -13.164 1 97.19 59 ARG B CA 1
ATOM 1001 C C . ARG B 1 59 ? 7.234 -9.398 -12.078 1 97.19 59 ARG B C 1
ATOM 1003 O O . ARG B 1 59 ? 6.379 -10.234 -12.367 1 97.19 59 ARG B O 1
ATOM 1010 N N . THR B 1 60 ? 7.531 -9.07 -10.859 1 97.44 60 THR B N 1
ATOM 1011 C CA . THR B 1 60 ? 6.82 -9.68 -9.742 1 97.44 60 THR B CA 1
ATOM 1012 C C . THR B 1 60 ? 5.328 -9.359 -9.812 1 97.44 60 THR B C 1
ATOM 1014 O O . THR B 1 60 ? 4.492 -10.258 -9.727 1 97.44 60 THR B O 1
ATOM 1017 N N . LEU B 1 61 ? 4.988 -8.086 -9.953 1 97.88 61 LEU B N 1
ATOM 1018 C CA . LEU B 1 61 ? 3.58 -7.707 -10 1 97.88 61 LEU B CA 1
ATOM 1019 C C . LEU B 1 61 ? 2.871 -8.383 -11.164 1 97.88 61 LEU B C 1
ATOM 1021 O O . LEU B 1 61 ? 1.744 -8.859 -11.023 1 97.88 61 LEU B O 1
ATOM 1025 N N . ARG B 1 62 ? 3.482 -8.461 -12.273 1 97 62 ARG B N 1
ATOM 1026 C CA . ARG B 1 62 ? 2.869 -9.086 -13.445 1 97 62 ARG B CA 1
ATOM 1027 C C . ARG B 1 62 ? 2.689 -10.586 -13.234 1 97 62 ARG B C 1
ATOM 1029 O O . ARG B 1 62 ? 1.738 -11.18 -13.75 1 97 62 ARG B O 1
ATOM 1036 N N . ALA B 1 63 ? 3.545 -11.156 -12.469 1 96.38 63 ALA B N 1
ATOM 1037 C CA . ALA B 1 63 ? 3.414 -12.578 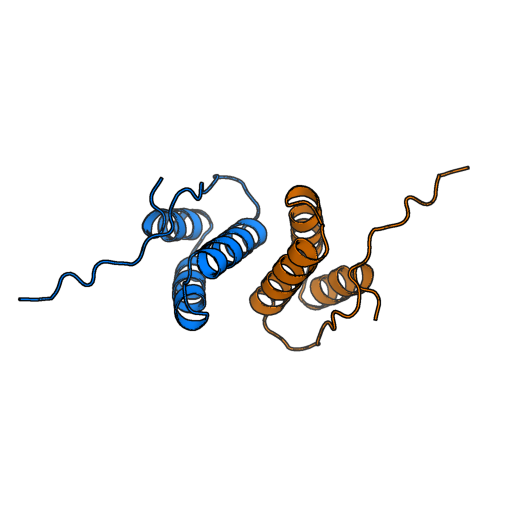-12.156 1 96.38 63 ALA B CA 1
ATOM 1038 C C . ALA B 1 63 ? 2.152 -12.844 -11.344 1 96.38 63 ALA B C 1
ATOM 1040 O O . ALA B 1 63 ? 1.641 -13.969 -11.328 1 96.38 63 ALA B O 1
ATOM 1041 N N . TYR B 1 64 ? 1.651 -11.781 -10.727 1 97.31 64 TYR B N 1
ATOM 1042 C CA . TYR B 1 64 ? 0.484 -11.953 -9.867 1 97.31 64 TYR B CA 1
ATOM 1043 C C . TYR B 1 64 ? -0.753 -11.32 -10.5 1 97.31 64 TYR B C 1
ATOM 1045 O O . TYR B 1 64 ? -1.749 -11.078 -9.812 1 97.31 64 TYR B O 1
ATOM 1053 N N . THR B 1 65 ? -0.677 -10.992 -11.695 1 96.19 65 THR B N 1
ATOM 1054 C CA . THR B 1 65 ? -1.827 -10.414 -12.383 1 96.19 65 THR B CA 1
ATOM 1055 C C . THR B 1 65 ? -2.184 -11.227 -13.617 1 96.19 65 THR B C 1
ATOM 1057 O O . THR B 1 65 ? -1.31 -11.828 -14.242 1 96.19 65 THR B O 1
ATOM 1060 N N . PHE B 1 66 ? -3.439 -11.43 -13.773 1 85.81 66 PHE B N 1
ATOM 1061 C CA . PHE B 1 66 ? -3.969 -12.039 -14.984 1 85.81 66 PHE B CA 1
ATOM 1062 C C . PHE B 1 66 ? -4.688 -11.008 -15.844 1 85.81 66 PHE B C 1
ATOM 1064 O O . PHE B 1 66 ? -5.652 -10.383 -15.398 1 85.81 66 PHE B O 1
ATOM 1071 N N . LEU B 1 67 ? -4.105 -10.719 -16.891 1 76.12 67 LEU B N 1
ATOM 1072 C CA . LEU B 1 67 ? -4.754 -9.797 -17.812 1 76.12 67 LEU B CA 1
ATOM 1073 C C . LEU B 1 67 ? -5.703 -10.539 -18.75 1 76.12 67 LEU B C 1
ATOM 1075 O O . LEU B 1 67 ? -5.465 -11.703 -19.094 1 76.12 67 LEU B O 1
#

Nearest PDB structures (foldseek):
  2q9a-assembly2_B  TM=8.211E-01  e=8.946E+00  Thermus aquaticus
  1j3e-assembly1_A  TM=8.483E-01  e=7.888E+00  Escherichia coli
  7p3q-assembly1_A  TM=4.452E-01  e=7.888E+00  Streptomyces coelicolor A3(2)
  2q9a-assembly2_B  TM=8.169E-01  e=8.219E+00  Thermus aquaticus
  3jan-assembly1_z  TM=6.325E-01  e=6.797E+00  Oryctolagus cuniculus

Secondary structure (DSSP, 8-state):
---------EES----TTS-HHHHHHHHHHHHHHTT--HHHHHHHHHHHTSS-HHHHHHHHHHTEE-/---------EES----TTS-HHHHHHHHHHHHHHTT--HHHHHHHHHHHTTS-HHHHHHHHHHTEE-

pLDDT: mean 91.15, std 13.71, range [36.44, 97.88]

Solvent-accessible surface area (backbone atoms only — not comparable to full-atom values): 8026 Å² total; per-residue (Å²): 129,79,69,73,70,73,72,77,57,37,72,77,52,88,81,65,87,90,57,57,66,67,45,54,51,34,52,49,44,53,53,34,47,72,72,67,45,50,68,69,57,45,49,51,53,51,54,62,24,64,74,55,54,71,68,47,25,51,54,44,52,51,73,36,35,39,120,128,80,70,74,71,76,73,78,58,37,71,79,51,88,80,66,86,89,57,56,65,68,58,53,50,36,52,49,43,52,51,36,48,72,72,66,47,50,69,68,58,47,45,51,52,46,53,59,25,63,73,55,54,72,68,46,25,51,52,45,52,50,73,35,32,40,119

Radius of gyration: 16.0 Å; Cα contacts (8 Å, |Δi|>4): 128; chains: 2; bounding box: 28×68×35 Å

Organism: Acinetobacter pittii (strain PHEA-2) (NCBI:txid871585)

Sequence (134 aa):
MEITKFEKKLINHPVHFGENPLVLLTNFSNSALKQGWTQTEVESVISKASQGDYMALIRTLRAYTFLMEITKFEKKLINHPVHFGENPLVLLTNFSNSALKQGWTQTEVESVISKASQGDYMALIRTLRAYTFL